Protein AF-A0A9D1FX94-F1 (afdb_monomer_lite)

Organism: NCBI:txid2840915

Foldseek 3Di:
DDFDWDDDPVDTDTDDDPVNCVVLVHDPLWWDWDWDDDPPDIDIHTDPDTDPVSVVD

pLDDT: mean 91.55, std 8.79, range [55.56, 97.62]

Structure (mmCIF, N/CA/C/O backbone):
data_AF-A0A9D1FX94-F1
#
_entry.id   AF-A0A9D1FX94-F1
#
loop_
_atom_site.group_PDB
_atom_site.id
_atom_site.type_symbol
_atom_site.label_atom_id
_atom_site.label_alt_id
_atom_site.label_comp_id
_atom_site.label_asym_id
_atom_site.label_entity_id
_atom_site.label_seq_id
_atom_site.pdbx_PDB_ins_code
_atom_site.Cartn_x
_atom_site.Cartn_y
_atom_site.Cartn_z
_atom_site.occupancy
_atom_site.B_iso_or_equiv
_atom_site.auth_seq_id
_atom_site.auth_comp_id
_atom_site.auth_asym_id
_atom_site.auth_atom_id
_atom_site.pdbx_PDB_model_num
ATOM 1 N N . MET A 1 1 ? -13.542 -4.652 3.748 1.00 76.19 1 MET A N 1
ATOM 2 C CA . MET A 1 1 ? -13.037 -6.038 3.677 1.00 76.19 1 MET A CA 1
ATOM 3 C C . MET A 1 1 ? -11.975 -6.168 4.734 1.00 76.19 1 MET A C 1
ATOM 5 O O . MET A 1 1 ? -10.995 -5.436 4.661 1.00 76.19 1 MET A O 1
ATOM 9 N N . ASP A 1 2 ? -12.152 -7.095 5.660 1.00 90.88 2 ASP A N 1
ATOM 10 C CA . ASP A 1 2 ? -11.149 -7.321 6.691 1.00 90.88 2 ASP A CA 1
ATOM 11 C C . ASP A 1 2 ? -10.014 -8.172 6.116 1.00 90.88 2 ASP A C 1
ATOM 13 O O . ASP A 1 2 ? -10.218 -9.058 5.275 1.00 90.88 2 ASP A O 1
ATOM 17 N N . ARG A 1 3 ? -8.784 -7.848 6.507 1.00 91.00 3 ARG A N 1
ATOM 18 C CA . ARG A 1 3 ? -7.565 -8.538 6.080 1.00 91.00 3 ARG A CA 1
ATOM 19 C C . ARG A 1 3 ? -6.751 -8.874 7.317 1.00 91.00 3 ARG A C 1
ATOM 21 O O . ARG A 1 3 ? -6.626 -8.052 8.219 1.00 91.00 3 ARG A O 1
ATOM 28 N N . LYS A 1 4 ? -6.175 -10.075 7.342 1.00 94.38 4 LYS A N 1
ATOM 29 C CA . LYS A 1 4 ? -5.228 -10.466 8.386 1.00 94.38 4 LYS A CA 1
ATOM 30 C C . LYS A 1 4 ? -3.839 -9.937 8.057 1.00 94.38 4 LYS A C 1
ATOM 32 O O . LYS A 1 4 ? -3.407 -9.991 6.905 1.00 94.38 4 LYS A O 1
ATOM 37 N N . LEU A 1 5 ? -3.135 -9.491 9.087 1.00 96.06 5 LEU A N 1
ATOM 38 C CA . LEU A 1 5 ? -1.701 -9.277 9.002 1.00 96.06 5 LEU A CA 1
ATOM 39 C C . LEU A 1 5 ? -0.994 -10.626 8.890 1.00 96.06 5 LEU A C 1
ATOM 41 O O . LEU A 1 5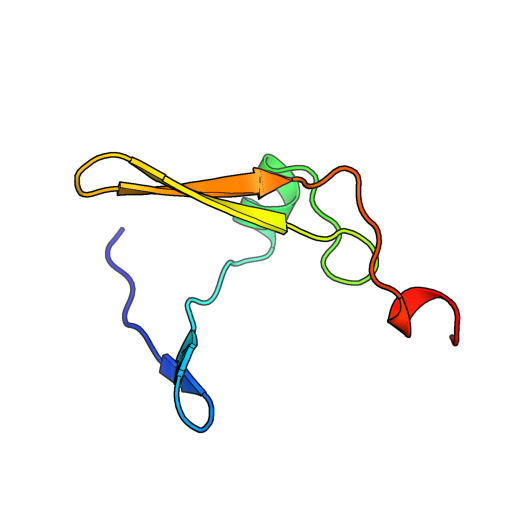 ? -1.385 -11.613 9.518 1.00 96.06 5 LEU A O 1
ATOM 45 N N . MET A 1 6 ? 0.059 -10.659 8.087 1.00 96.88 6 MET A N 1
ATOM 46 C CA . MET A 1 6 ? 0.928 -11.820 7.949 1.00 96.88 6 MET A CA 1
ATOM 47 C C . MET A 1 6 ? 2.275 -11.510 8.579 1.00 96.88 6 MET A C 1
ATOM 49 O O . MET A 1 6 ? 2.779 -10.394 8.453 1.00 96.88 6 MET A O 1
ATOM 53 N N . ARG A 1 7 ? 2.861 -12.490 9.267 1.00 96.50 7 ARG A N 1
ATOM 54 C CA . ARG A 1 7 ? 4.191 -12.331 9.849 1.00 96.50 7 ARG A CA 1
ATOM 55 C C . ARG A 1 7 ? 5.218 -12.170 8.727 1.00 96.50 7 ARG A C 1
ATOM 57 O O . ARG A 1 7 ? 5.221 -12.969 7.795 1.00 96.50 7 ARG A O 1
ATOM 64 N N . ASN A 1 8 ? 6.088 -11.168 8.834 1.00 95.81 8 ASN A N 1
ATOM 65 C CA . ASN A 1 8 ? 7.206 -10.963 7.915 1.00 95.81 8 ASN A CA 1
ATOM 66 C C . ASN A 1 8 ? 8.464 -10.607 8.719 1.00 95.81 8 ASN A C 1
ATOM 68 O O . ASN A 1 8 ? 8.635 -9.466 9.153 1.00 95.81 8 ASN A O 1
ATOM 72 N N . GLY A 1 9 ? 9.303 -11.610 8.997 1.00 93.81 9 GLY A N 1
ATOM 73 C CA . GLY A 1 9 ? 10.445 -11.477 9.904 1.00 93.81 9 GLY A CA 1
ATOM 74 C C . GLY A 1 9 ? 10.029 -10.968 11.292 1.00 93.81 9 GLY A C 1
ATOM 75 O O . GLY A 1 9 ? 9.162 -11.546 11.959 1.00 93.81 9 GLY A O 1
ATOM 76 N N . ASN A 1 10 ? 10.628 -9.851 11.710 1.00 95.56 10 ASN A N 1
ATOM 77 C CA . ASN A 1 10 ? 10.316 -9.175 12.975 1.00 95.56 10 ASN A CA 1
ATOM 78 C C . ASN A 1 10 ? 9.110 -8.222 12.890 1.00 95.56 10 ASN A C 1
ATOM 80 O O . ASN A 1 10 ? 8.746 -7.620 13.897 1.00 95.56 10 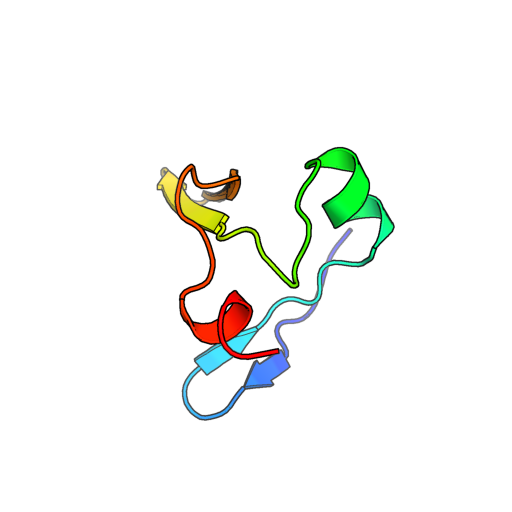ASN A O 1
ATOM 84 N N . GLY A 1 11 ? 8.479 -8.100 11.721 1.00 94.88 11 GLY A N 1
ATOM 85 C CA . GLY A 1 11 ? 7.337 -7.223 11.481 1.00 94.88 11 GLY A CA 1
ATOM 86 C C . GLY A 1 11 ? 6.092 -7.952 10.978 1.00 94.88 11 GLY A C 1
ATOM 87 O O . GLY A 1 11 ? 5.971 -9.182 11.026 1.00 94.88 11 GLY A O 1
ATOM 88 N N . TRP A 1 12 ? 5.154 -7.153 10.475 1.00 95.81 12 TRP A N 1
ATOM 89 C CA . TRP A 1 12 ? 3.882 -7.595 9.917 1.00 95.81 12 TRP A CA 1
ATOM 90 C C . TRP A 1 12 ? 3.656 -6.960 8.545 1.00 95.81 12 TRP A C 1
ATOM 92 O O . TRP A 1 12 ? 4.090 -5.837 8.303 1.00 95.81 12 TRP A O 1
ATOM 102 N N . ALA A 1 13 ? 2.963 -7.669 7.660 1.00 94.38 13 ALA A N 1
ATOM 103 C CA . ALA A 1 13 ? 2.656 -7.214 6.309 1.00 94.38 13 ALA A CA 1
ATOM 104 C C . ALA A 1 13 ? 1.163 -7.368 5.981 1.00 94.38 13 ALA A C 1
ATOM 106 O O . ALA A 1 13 ? 0.503 -8.304 6.445 1.00 94.38 13 ALA A O 1
ATOM 107 N N . LEU A 1 14 ? 0.655 -6.470 5.133 1.00 93.81 14 LEU A N 1
ATOM 108 C CA . LEU A 1 14 ? -0.640 -6.589 4.460 1.00 93.81 14 LEU A CA 1
ATOM 109 C C . LEU A 1 14 ? -0.417 -6.893 2.978 1.00 93.81 14 LEU A C 1
ATOM 111 O O . LEU A 1 14 ? 0.371 -6.225 2.316 1.00 93.81 14 LEU A O 1
ATOM 115 N N . CYS A 1 15 ? -1.151 -7.866 2.440 1.00 91.06 15 CYS A N 1
ATOM 116 C CA . CYS A 1 15 ? -1.177 -8.108 1.000 1.00 91.06 15 CYS A CA 1
ATOM 117 C C . CYS A 1 15 ? -2.173 -7.178 0.308 1.00 91.06 15 CYS A C 1
ATOM 119 O O . CYS A 1 15 ? -3.384 -7.269 0.537 1.00 91.06 15 CYS A O 1
ATOM 121 N N . LEU A 1 16 ? -1.659 -6.351 -0.599 1.00 91.75 16 LEU A N 1
ATOM 122 C CA . LEU A 1 16 ? -2.452 -5.615 -1.576 1.00 91.75 16 LEU A CA 1
ATOM 123 C C . LEU A 1 16 ? -2.512 -6.435 -2.868 1.00 91.75 16 LEU A C 1
ATOM 125 O O . LEU A 1 16 ? -1.493 -6.933 -3.339 1.00 91.75 16 LEU A O 1
ATOM 129 N N . ASN A 1 17 ? -3.712 -6.623 -3.415 1.00 91.19 17 ASN A N 1
ATOM 130 C CA . ASN A 1 17 ? -3.871 -7.303 -4.699 1.00 91.19 17 ASN A CA 1
ATOM 131 C C . ASN A 1 17 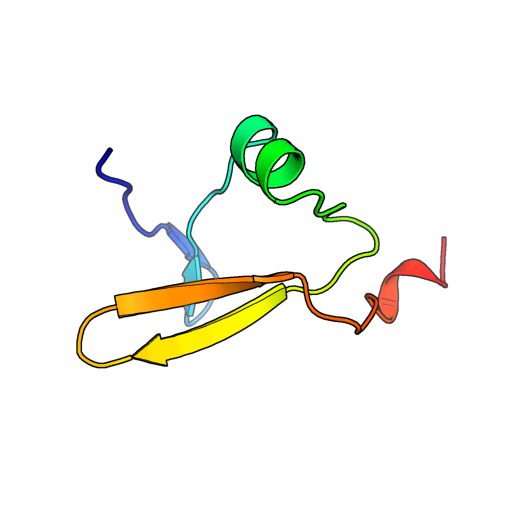? -3.582 -6.335 -5.859 1.00 91.19 17 ASN A C 1
ATOM 133 O O . ASN A 1 17 ? -3.577 -5.118 -5.668 1.00 91.19 17 ASN A O 1
ATOM 137 N N . ALA A 1 18 ? -3.380 -6.884 -7.060 1.00 93.94 18 ALA A N 1
ATOM 138 C CA . ALA A 1 18 ? -3.098 -6.094 -8.260 1.00 93.94 18 ALA A CA 1
ATOM 139 C C . ALA A 1 18 ? -4.155 -5.004 -8.501 1.00 93.94 18 ALA A C 1
ATOM 141 O O . ALA A 1 18 ? -3.805 -3.858 -8.732 1.00 93.94 18 ALA A O 1
ATOM 142 N N . THR A 1 19 ? -5.439 -5.318 -8.301 1.00 94.56 19 THR A N 1
ATOM 143 C CA . THR A 1 19 ? -6.538 -4.357 -8.468 1.00 94.56 19 THR A CA 1
ATOM 144 C C . THR A 1 19 ? -6.390 -3.108 -7.593 1.00 94.56 19 THR A C 1
ATOM 146 O O . THR A 1 19 ? -6.643 -2.003 -8.061 1.00 94.56 19 THR A O 1
ATOM 149 N N . ILE A 1 20 ? -5.981 -3.249 -6.326 1.00 93.06 20 ILE A N 1
ATOM 150 C CA . ILE A 1 20 ? -5.743 -2.095 -5.441 1.00 93.06 20 ILE A CA 1
ATOM 151 C C . ILE A 1 20 ? -4.547 -1.278 -5.940 1.00 93.06 20 ILE A C 1
ATOM 153 O O . ILE A 1 20 ? -4.610 -0.050 -5.942 1.00 93.06 20 ILE A O 1
ATOM 157 N N . LEU A 1 21 ? -3.476 -1.943 -6.380 1.00 94.00 21 LEU A N 1
ATOM 158 C CA . LEU A 1 21 ? -2.295 -1.269 -6.925 1.00 94.00 21 LEU A CA 1
ATOM 159 C C . LEU A 1 21 ? -2.630 -0.487 -8.204 1.00 94.00 21 LEU A C 1
ATOM 161 O O . LEU A 1 21 ? -2.209 0.662 -8.335 1.00 94.00 21 LEU A O 1
ATOM 165 N N . ASP A 1 22 ? -3.452 -1.057 -9.086 1.00 94.62 22 ASP A N 1
ATOM 166 C CA . ASP A 1 22 ? -3.911 -0.417 -10.322 1.00 94.62 22 ASP A CA 1
ATOM 167 C C . ASP A 1 22 ? -4.750 0.833 -10.034 1.00 94.62 22 ASP A C 1
ATOM 169 O O . ASP A 1 22 ? -4.531 1.888 -10.634 1.00 94.62 22 ASP A O 1
ATOM 173 N N . LEU A 1 23 ? -5.671 0.751 -9.066 1.00 93.94 23 LEU A N 1
ATOM 174 C CA . LEU A 1 23 ? -6.481 1.896 -8.630 1.00 93.94 23 LEU A CA 1
ATOM 175 C C . LEU A 1 23 ? -5.616 3.031 -8.067 1.00 93.94 23 LEU A C 1
ATOM 177 O O . LEU A 1 23 ? -5.894 4.203 -8.318 1.00 93.94 23 LEU A O 1
ATOM 181 N N . LEU A 1 24 ? -4.550 2.685 -7.343 1.00 92.44 24 LEU A N 1
ATOM 182 C CA . LEU A 1 24 ? -3.572 3.642 -6.819 1.00 92.44 24 LEU A CA 1
ATOM 183 C C . LEU A 1 24 ? -2.542 4.085 -7.871 1.00 92.44 24 LEU A C 1
ATOM 185 O O . LEU A 1 24 ? -1.742 4.982 -7.600 1.00 92.44 24 LEU A O 1
ATOM 189 N N . LYS A 1 25 ? -2.552 3.477 -9.065 1.00 94.38 25 LYS A N 1
ATOM 190 C CA . LYS A 1 25 ? -1.554 3.664 -10.129 1.00 94.38 25 LYS A CA 1
ATOM 191 C C . LYS A 1 25 ? -0.121 3.457 -9.622 1.00 94.38 25 LYS A C 1
ATOM 193 O O . LYS A 1 25 ? 0.775 4.236 -9.957 1.00 94.38 25 LYS A O 1
ATOM 198 N N . VAL A 1 26 ? 0.087 2.438 -8.790 1.00 95.31 26 VAL A N 1
ATOM 199 C CA . VAL A 1 26 ? 1.386 2.077 -8.201 1.00 95.31 26 VAL A CA 1
ATOM 200 C C . VAL A 1 26 ? 1.937 0.844 -8.908 1.00 95.31 26 VAL A C 1
ATOM 202 O O . VAL A 1 26 ? 1.323 -0.219 -8.876 1.00 95.31 26 VAL A O 1
ATOM 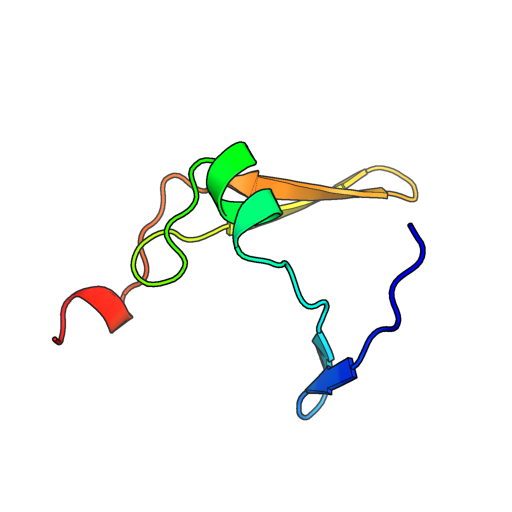205 N N . ASN A 1 27 ? 3.123 0.962 -9.501 1.00 94.06 27 ASN A N 1
ATOM 206 C CA . ASN A 1 27 ? 3.890 -0.182 -9.977 1.00 94.06 27 ASN A CA 1
ATOM 207 C C . ASN A 1 27 ? 4.795 -0.701 -8.844 1.00 94.06 27 ASN A C 1
ATOM 209 O O . ASN A 1 27 ? 5.783 -0.044 -8.522 1.00 94.06 27 ASN A O 1
ATOM 213 N N . PRO A 1 28 ? 4.541 -1.889 -8.268 1.00 92.81 28 PRO A N 1
ATOM 214 C CA . PRO A 1 28 ? 5.299 -2.389 -7.118 1.00 92.81 28 PRO A CA 1
ATOM 215 C C . PRO A 1 28 ? 6.776 -2.690 -7.424 1.00 92.81 28 PRO A C 1
ATOM 217 O O . PRO A 1 28 ? 7.560 -2.883 -6.494 1.00 92.81 28 PRO A O 1
ATOM 220 N N . LYS A 1 29 ? 7.170 -2.757 -8.703 1.00 92.75 29 LYS A N 1
ATOM 221 C CA . LYS A 1 29 ? 8.568 -2.960 -9.104 1.00 92.75 29 LYS A CA 1
ATOM 222 C C . LYS A 1 29 ? 9.393 -1.680 -9.075 1.00 92.75 29 LYS A C 1
ATOM 224 O O . LYS A 1 29 ? 10.594 -1.768 -8.895 1.00 92.75 29 LYS A O 1
ATOM 229 N N . THR A 1 30 ? 8.775 -0.515 -9.252 1.00 95.12 30 THR A N 1
ATOM 230 C CA . THR A 1 30 ? 9.509 0.746 -9.460 1.00 95.12 30 THR A CA 1
ATOM 231 C C . THR A 1 30 ? 9.070 1.862 -8.524 1.00 95.12 30 THR A C 1
ATOM 233 O O . THR A 1 30 ? 9.881 2.707 -8.151 1.00 95.12 30 THR A O 1
ATOM 236 N N . ASP A 1 31 ? 7.798 1.895 -8.142 1.00 95.50 31 ASP A N 1
ATOM 237 C CA . ASP A 1 31 ? 7.227 2.945 -7.312 1.00 95.50 31 ASP A CA 1
ATOM 238 C C . ASP A 1 31 ? 7.396 2.617 -5.826 1.00 95.50 31 ASP A C 1
ATOM 240 O O . ASP A 1 31 ? 7.190 1.481 -5.393 1.00 95.50 31 ASP A O 1
ATOM 244 N N . MET A 1 32 ? 7.711 3.642 -5.036 1.00 95.31 32 MET A N 1
ATOM 245 C CA . MET A 1 32 ? 7.600 3.580 -3.582 1.00 95.31 32 MET A CA 1
ATOM 246 C C . MET A 1 32 ? 6.213 4.053 -3.137 1.00 95.31 32 MET A C 1
ATOM 248 O O . MET A 1 32 ? 5.529 4.813 -3.829 1.00 95.31 32 MET A O 1
ATOM 252 N N . VAL A 1 33 ? 5.811 3.630 -1.942 1.00 95.12 33 VAL A N 1
ATOM 253 C CA . VAL A 1 33 ? 4.641 4.164 -1.238 1.00 95.12 33 VAL A CA 1
ATOM 254 C C . VAL A 1 33 ? 5.088 4.810 0.062 1.00 95.12 33 VAL A C 1
ATOM 256 O O . VAL A 1 33 ? 6.056 4.371 0.682 1.00 95.12 33 VAL A O 1
ATOM 259 N N . GLU A 1 34 ? 4.381 5.852 0.468 1.00 95.44 34 GLU A N 1
ATOM 260 C CA . GLU A 1 34 ? 4.524 6.463 1.782 1.00 95.44 34 GLU A CA 1
ATOM 261 C C . GLU A 1 34 ? 3.320 6.074 2.631 1.00 95.44 34 GLU A C 1
ATOM 263 O O . GLU A 1 34 ? 2.218 5.876 2.112 1.00 95.44 34 GLU A O 1
ATOM 268 N N . TYR A 1 35 ? 3.531 5.944 3.938 1.00 94.62 35 TYR A N 1
ATOM 269 C CA . TYR A 1 35 ? 2.424 5.835 4.867 1.00 94.62 35 TYR A CA 1
ATOM 270 C C . TYR A 1 35 ? 2.481 6.941 5.910 1.00 94.62 35 TYR A C 1
ATOM 272 O O . TYR A 1 35 ? 3.544 7.288 6.424 1.00 94.62 35 TYR A O 1
ATOM 280 N N . THR A 1 36 ? 1.307 7.441 6.264 1.00 97.06 36 THR A N 1
ATOM 281 C CA . THR A 1 36 ? 1.107 8.361 7.378 1.00 97.06 36 THR A CA 1
ATOM 282 C C . THR A 1 36 ? 0.113 7.754 8.358 1.00 97.06 36 THR A C 1
ATOM 284 O O . THR A 1 36 ? -0.739 6.936 7.997 1.00 97.06 36 THR A O 1
ATOM 287 N N . ILE A 1 37 ? 0.252 8.117 9.631 1.00 97.50 37 ILE A N 1
ATOM 288 C CA . ILE A 1 37 ? -0.702 7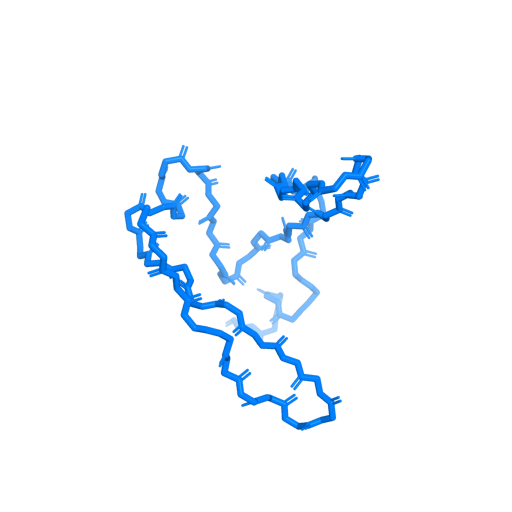.739 10.671 1.00 97.50 37 ILE A CA 1
ATOM 289 C C . ILE A 1 37 ? -1.478 8.991 11.044 1.00 97.50 37 ILE A C 1
ATOM 291 O O . ILE A 1 37 ? -0.908 9.955 11.554 1.00 97.50 37 ILE A O 1
ATOM 295 N N . GLU A 1 38 ? -2.783 8.961 10.812 1.00 97.62 38 GLU A N 1
ATOM 296 C CA . GLU A 1 38 ? -3.692 10.035 11.188 1.00 97.62 38 GLU A CA 1
ATOM 297 C C . GLU A 1 38 ? -4.763 9.482 12.122 1.00 97.62 38 GLU A C 1
ATOM 299 O O . GLU A 1 38 ? -5.646 8.726 11.711 1.00 97.62 38 GLU A O 1
ATOM 304 N N . ARG A 1 39 ? -4.688 9.881 13.399 1.00 95.94 39 ARG A N 1
ATOM 305 C CA . ARG A 1 39 ? -5.539 9.370 14.486 1.00 95.94 39 ARG A CA 1
ATOM 306 C C . ARG A 1 39 ? -5.403 7.847 14.622 1.00 95.94 39 ARG A C 1
ATOM 308 O O . ARG A 1 39 ? -4.391 7.374 15.124 1.00 95.94 39 ARG A O 1
ATOM 315 N N . ASP A 1 40 ? -6.408 7.101 14.182 1.00 96.25 40 ASP A N 1
ATOM 316 C CA . ASP A 1 40 ? -6.519 5.643 14.221 1.00 96.25 40 ASP A CA 1
ATOM 317 C C . ASP A 1 40 ? -6.402 5.002 12.826 1.00 96.25 40 ASP A C 1
ATOM 319 O O . ASP A 1 40 ? -6.679 3.813 12.655 1.00 96.25 40 ASP A O 1
ATOM 323 N N . LYS A 1 41 ? -5.991 5.777 11.814 1.00 96.69 41 LYS A N 1
ATOM 324 C CA . LYS A 1 41 ? -5.908 5.335 10.418 1.00 96.69 41 LYS A CA 1
ATOM 325 C C . LYS A 1 41 ? -4.469 5.310 9.930 1.00 96.69 41 LYS A C 1
ATOM 327 O O . LYS A 1 41 ? -3.735 6.283 10.081 1.00 96.69 41 LYS A O 1
ATOM 332 N N . LEU A 1 42 ? -4.107 4.213 9.271 1.00 94.94 42 LEU A N 1
ATOM 333 C CA . LEU A 1 42 ? -2.937 4.141 8.404 1.00 94.94 42 LEU A CA 1
ATOM 334 C C . LEU A 1 42 ? -3.369 4.533 6.991 1.00 94.94 42 LEU A C 1
ATOM 336 O O . LEU A 1 42 ? -4.205 3.854 6.389 1.00 94.94 42 LEU A O 1
ATOM 340 N N . ILE A 1 43 ? -2.816 5.622 6.473 1.00 95.38 43 ILE A N 1
ATOM 341 C CA . ILE A 1 43 ? -3.087 6.111 5.122 1.00 95.38 43 ILE A CA 1
ATOM 342 C C . ILE A 1 43 ? -1.860 5.796 4.276 1.00 95.38 43 ILE A C 1
ATOM 344 O O . ILE A 1 43 ? -0.749 6.126 4.669 1.00 95.38 43 ILE A O 1
ATOM 348 N N . ILE A 1 44 ? -2.060 5.130 3.138 1.00 94.00 44 ILE A N 1
ATOM 349 C CA . ILE A 1 44 ? -0.986 4.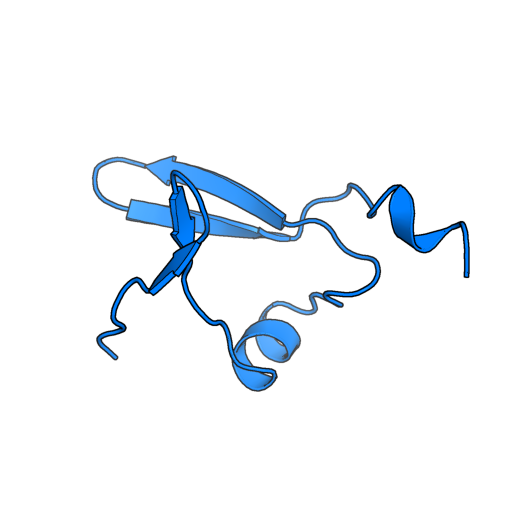760 2.211 1.00 94.00 44 ILE A CA 1
ATOM 350 C C . ILE A 1 44 ? -1.188 5.541 0.917 1.00 94.00 44 ILE A C 1
ATOM 352 O O . ILE A 1 44 ? -2.265 5.477 0.317 1.00 94.00 44 ILE A O 1
ATOM 356 N N . THR A 1 45 ? -0.156 6.250 0.478 1.00 94.12 45 THR A N 1
ATOM 357 C CA . THR A 1 45 ? -0.155 7.060 -0.744 1.00 94.12 45 THR A CA 1
ATOM 358 C C . THR A 1 45 ? 1.000 6.661 -1.654 1.00 94.12 45 THR A C 1
ATOM 360 O O . THR A 1 45 ? 2.012 6.107 -1.220 1.00 94.12 45 THR A O 1
ATOM 363 N N . LYS A 1 46 ? 0.854 6.928 -2.956 1.00 94.56 46 LYS A N 1
ATOM 364 C CA . LYS A 1 46 ? 1.976 6.818 -3.889 1.00 94.56 46 LYS A CA 1
ATOM 365 C C . LYS A 1 46 ? 3.034 7.856 -3.510 1.00 94.56 46 LYS A C 1
ATOM 367 O O . LYS A 1 46 ? 2.693 9.020 -3.325 1.00 94.56 46 LYS A O 1
ATOM 372 N N . SER A 1 47 ? 4.291 7.431 -3.412 1.00 94.88 47 SER A N 1
ATOM 373 C CA . SER A 1 47 ? 5.418 8.331 -3.183 1.00 94.88 47 SER A CA 1
ATOM 374 C C . SER A 1 47 ? 5.978 8.836 -4.512 1.00 94.88 47 SER A C 1
ATOM 376 O O . SER A 1 47 ? 5.959 8.126 -5.521 1.00 94.88 47 SER A O 1
ATOM 378 N N . ASP A 1 48 ? 6.552 10.036 -4.492 1.00 93.12 48 ASP A N 1
ATOM 379 C CA . ASP A 1 48 ? 7.336 10.561 -5.614 1.00 93.12 48 ASP A CA 1
ATOM 380 C C . ASP A 1 48 ? 8.692 9.846 -5.761 1.00 93.12 48 ASP A C 1
ATOM 382 O O . ASP A 1 48 ? 9.333 9.923 -6.811 1.00 93.12 48 ASP A O 1
ATOM 386 N N . LYS A 1 49 ? 9.125 9.105 -4.731 1.00 94.81 49 LYS A N 1
ATOM 387 C CA . LYS A 1 49 ? 10.359 8.314 -4.757 1.00 94.81 49 LYS A CA 1
ATOM 388 C C . LYS A 1 49 ? 10.196 7.031 -5.574 1.00 94.81 49 LYS A C 1
ATOM 390 O O . LYS A 1 49 ? 9.118 6.435 -5.649 1.00 94.81 49 LYS A O 1
ATOM 395 N N . LYS A 1 50 ? 11.308 6.576 -6.148 1.00 93.19 50 LYS A N 1
ATOM 396 C CA . LYS A 1 50 ? 11.422 5.276 -6.814 1.00 93.19 50 LYS A CA 1
ATOM 397 C C . LYS A 1 50 ? 12.226 4.307 -5.965 1.00 93.19 50 LYS A C 1
ATOM 399 O O . LYS A 1 50 ? 12.991 4.720 -5.097 1.00 93.19 50 LYS A O 1
ATOM 404 N N . ARG A 1 51 ? 12.001 3.023 -6.215 1.00 91.19 51 ARG A N 1
ATOM 405 C CA . ARG A 1 51 ? 12.786 1.926 -5.661 1.00 91.19 51 ARG A CA 1
ATOM 406 C C . ARG A 1 51 ? 14.223 2.032 -6.160 1.00 91.19 51 ARG A C 1
ATOM 408 O O . ARG A 1 51 ? 14.441 2.124 -7.363 1.00 91.19 51 ARG A O 1
ATOM 415 N N . GLU A 1 52 ? 15.180 2.048 -5.239 1.00 84.06 52 GLU A N 1
ATOM 416 C CA . GLU A 1 52 ? 16.611 2.097 -5.572 1.00 84.06 52 GLU A CA 1
ATOM 417 C C . GLU A 1 52 ? 17.059 0.792 -6.240 1.00 84.06 52 GLU A C 1
ATOM 419 O O . GLU A 1 52 ? 17.836 0.818 -7.186 1.00 84.06 52 GLU A O 1
ATOM 424 N N . ASP A 1 53 ? 16.469 -0.331 -5.827 1.00 84.56 53 ASP A N 1
ATOM 425 C CA . ASP A 1 53 ? 16.733 -1.669 -6.355 1.00 84.56 53 ASP A CA 1
ATOM 426 C C . ASP A 1 53 ? 16.082 -1.945 -7.721 1.00 84.56 53 ASP A C 1
ATOM 428 O O . ASP A 1 53 ? 16.252 -3.021 -8.280 1.00 84.56 53 ASP A O 1
ATOM 432 N N . ALA A 1 54 ? 15.334 -0.987 -8.277 1.00 74.62 54 ALA A N 1
ATOM 433 C CA . ALA A 1 54 ? 14.715 -1.110 -9.598 1.00 74.62 54 ALA A CA 1
ATOM 434 C C . ALA A 1 54 ? 15.636 -0.689 -10.757 1.00 74.62 54 ALA A C 1
ATOM 436 O O . ALA A 1 54 ? 15.220 -0.759 -11.911 1.00 74.62 54 ALA A O 1
ATOM 437 N N . LEU A 1 55 ? 16.835 -0.178 -10.456 1.00 60.44 55 LEU A N 1
ATOM 438 C CA . LEU A 1 55 ? 17.804 0.317 -11.442 1.00 60.44 55 LEU A CA 1
ATOM 439 C C . LEU A 1 55 ? 18.869 -0.726 -11.821 1.00 60.44 55 LEU A C 1
ATOM 441 O O . LEU A 1 55 ? 19.665 -0.462 -12.719 1.00 60.44 55 LEU A O 1
ATOM 445 N N . ASP A 1 56 ? 18.864 -1.882 -11.153 1.00 60.72 56 ASP A N 1
ATOM 446 C CA . ASP A 1 56 ? 19.876 -2.937 -11.290 1.00 60.72 56 ASP A CA 1
ATOM 447 C C . ASP A 1 56 ? 19.403 -4.154 -12.127 1.00 60.72 56 ASP A C 1
ATOM 449 O O . ASP A 1 56 ? 20.148 -5.128 -12.247 1.00 60.72 56 ASP A O 1
ATOM 453 N N . ASP A 1 57 ? 18.203 -4.092 -12.725 1.00 55.56 57 ASP A N 1
ATOM 454 C CA . ASP A 1 57 ? 17.624 -5.087 -13.661 1.00 55.56 57 ASP A CA 1
ATOM 455 C C . ASP A 1 57 ? 17.603 -4.558 -15.111 1.00 55.56 57 ASP A C 1
ATOM 457 O O . ASP A 1 57 ? 17.903 -5.346 -16.041 1.00 55.56 57 ASP A O 1
#

InterPro domains:
  IPR037914 SpoVT-AbrB domain superfamily [SSF89447] (1-55)

Radius of gyration: 12.94 Å; chains: 1; bounding box: 33×23×28 Å

Sequence (57 aa):
MDRKLMRNGNGWALCLNATILDLLKVNPKTDMVEYTIERDKLIITKSDKKREDALDD

Secondary structure (DSSP, 8-state):
-----EEETTEEE-PPPHHHHHHTT--TTTEEEEEEEETTEEEEEEEEEE-GGGS--